Protein AF-A0A3D0XZR5-F1 (afdb_monomer_lite)

Sequence (142 aa):
MIYLKLFKLCNSINKNSNIYPYNILKNKEPDVFLFDNITVLYGNNGSGKSTILNIIAHKLNLKGKERNNPEIIGTVPYFEEYVSKCTYELGETENGKKINKIPENSRYIKSEEILYEIRKIEQDNVLQESIKANLAREIGLE

Secondary structure (DSSP, 8-state):
--SEEEEE------SSTTSTTTTTTTT-S-SEEE--SS------TTSSHHHHHHHHHHHTT-BT-S--PPP-TTS--HHHHHHHT-EEEE-B-TTSPBP-S--TT-B---HHHHHHHHHHHHHHHHHHHHHHHHHHHHTT--

Structure (mmCIF, N/CA/C/O backbone):
data_AF-A0A3D0XZR5-F1
#
_entry.id   AF-A0A3D0XZR5-F1
#
loop_
_atom_site.group_PDB
_atom_site.id
_atom_site.type_symbol
_atom_site.label_atom_id
_atom_site.label_alt_id
_atom_site.label_comp_id
_atom_site.label_asym_id
_atom_site.label_entity_id
_atom_site.label_seq_id
_atom_site.pdbx_PDB_ins_code
_atom_site.Cartn_x
_atom_site.Cartn_y
_atom_site.Cartn_z
_atom_site.occupancy
_atom_site.B_iso_or_equiv
_atom_site.auth_seq_id
_atom_site.auth_comp_id
_atom_site.auth_asym_id
_atom_site.auth_atom_id
_atom_site.pdbx_PDB_model_num
ATOM 1 N N . MET A 1 1 ? -19.524 -2.885 -7.700 1.00 85.19 1 MET A N 1
ATOM 2 C CA . MET A 1 1 ? -18.757 -1.641 -7.954 1.00 85.19 1 MET A CA 1
ATOM 3 C C . MET A 1 1 ? -17.301 -1.874 -7.582 1.00 85.19 1 MET A C 1
ATOM 5 O O . MET A 1 1 ? -17.067 -2.334 -6.474 1.00 85.19 1 MET A O 1
ATOM 9 N N . ILE A 1 2 ? -16.342 -1.540 -8.450 1.00 89.81 2 ILE A N 1
ATOM 10 C CA . ILE A 1 2 ? -14.900 -1.729 -8.187 1.00 89.81 2 ILE A CA 1
ATOM 11 C C . ILE A 1 2 ? -14.185 -0.392 -8.377 1.00 89.81 2 ILE A C 1
ATOM 13 O O . ILE A 1 2 ? -14.240 0.168 -9.464 1.00 89.81 2 ILE A O 1
ATOM 17 N N . TYR A 1 3 ? -13.502 0.117 -7.347 1.00 93.50 3 TYR A N 1
ATOM 18 C CA . TYR A 1 3 ? -12.831 1.425 -7.412 1.00 93.50 3 TYR A CA 1
ATOM 19 C C . TYR A 1 3 ? -11.478 1.377 -8.117 1.00 93.50 3 TYR A C 1
ATOM 21 O O . TYR A 1 3 ? -11.238 2.153 -9.036 1.00 93.50 3 TYR A O 1
ATOM 29 N N . LEU A 1 4 ? -10.607 0.461 -7.703 1.00 95.31 4 LEU A N 1
ATOM 30 C CA . LEU A 1 4 ? -9.321 0.198 -8.335 1.00 95.31 4 LEU A CA 1
ATOM 31 C C . LEU A 1 4 ? -9.475 -1.078 -9.152 1.00 95.31 4 LEU A C 1
ATOM 33 O O . LEU A 1 4 ? -9.785 -2.108 -8.564 1.00 95.31 4 LEU A O 1
ATOM 37 N N . LYS A 1 5 ? -9.300 -1.018 -10.475 1.00 95.44 5 LYS A N 1
ATOM 38 C CA . LYS A 1 5 ? -9.448 -2.196 -11.343 1.00 95.44 5 LYS A CA 1
ATOM 39 C C . LYS A 1 5 ? -8.110 -2.819 -11.695 1.00 95.44 5 LYS A C 1
ATOM 41 O O . LYS A 1 5 ? -7.980 -4.041 -11.685 1.00 95.44 5 LYS A O 1
ATOM 46 N N . LEU A 1 6 ? -7.131 -1.976 -12.001 1.00 95.88 6 LEU A N 1
ATOM 47 C CA . LEU A 1 6 ? -5.808 -2.401 -12.421 1.00 95.88 6 LEU A CA 1
ATOM 48 C C . LEU A 1 6 ? -4.751 -1.568 -11.711 1.00 95.88 6 LEU A C 1
ATOM 50 O O . LEU A 1 6 ? -4.895 -0.354 -11.571 1.00 95.88 6 LEU A O 1
ATOM 54 N N . PHE A 1 7 ? -3.667 -2.216 -11.305 1.00 95.62 7 PHE A N 1
ATOM 55 C CA . PHE A 1 7 ? -2.462 -1.542 -10.849 1.00 95.62 7 PHE A CA 1
ATOM 56 C C . PHE A 1 7 ? -1.247 -2.166 -11.515 1.00 95.62 7 PHE A C 1
ATOM 58 O O . PHE A 1 7 ? -1.050 -3.374 -11.441 1.00 95.62 7 PHE A O 1
ATOM 65 N N . LYS A 1 8 ? -0.417 -1.348 -12.149 1.00 93.88 8 LYS A N 1
ATOM 66 C CA . LYS A 1 8 ? 0.810 -1.780 -12.807 1.00 93.88 8 LYS A CA 1
ATOM 67 C C . LYS A 1 8 ? 2.011 -1.180 -12.093 1.00 93.88 8 LYS A C 1
ATOM 69 O O . LYS A 1 8 ? 2.121 0.042 -11.940 1.00 93.88 8 LYS A O 1
ATOM 74 N N . LEU A 1 9 ? 2.905 -2.060 -11.664 1.00 91.56 9 LEU A N 1
ATOM 75 C CA . LEU A 1 9 ? 4.159 -1.697 -11.027 1.00 91.56 9 LEU A CA 1
ATOM 76 C C . LEU A 1 9 ? 5.113 -1.020 -12.009 1.00 91.56 9 LEU A C 1
ATOM 78 O O . LEU A 1 9 ? 4.959 -1.078 -13.229 1.00 91.56 9 LEU A O 1
ATOM 82 N N . CYS A 1 10 ? 6.114 -0.345 -11.452 1.00 87.19 10 CYS A N 1
ATOM 83 C CA . CYS A 1 10 ? 7.192 0.202 -12.246 1.00 87.19 10 CYS A CA 1
ATOM 84 C C . CYS A 1 10 ? 8.131 -0.925 -12.705 1.00 87.19 10 CYS A C 1
ATOM 86 O O . CYS A 1 10 ? 8.679 -1.653 -11.879 1.00 87.19 10 CYS A O 1
ATOM 88 N N . ASN A 1 11 ? 8.389 -0.985 -14.014 1.00 82.25 11 ASN A N 1
ATOM 89 C CA . ASN A 1 11 ? 9.330 -1.935 -14.623 1.00 82.25 11 ASN A CA 1
ATOM 90 C C . ASN A 1 11 ? 10.785 -1.424 -14.610 1.00 82.25 11 ASN A C 1
ATOM 92 O O . ASN A 1 11 ? 11.671 -2.045 -15.194 1.00 82.25 11 ASN A O 1
ATOM 96 N N . SER A 1 12 ? 11.046 -0.257 -14.008 1.00 79.62 12 SER A N 1
ATOM 97 C CA . SER A 1 12 ? 12.410 0.264 -13.895 1.00 79.62 12 SER A CA 1
ATOM 98 C C . SER A 1 12 ? 13.214 -0.614 -12.949 1.00 79.62 12 SER A C 1
ATOM 100 O O . SER A 1 12 ? 12.738 -0.992 -11.882 1.00 79.62 12 SER A O 1
ATOM 102 N N . ILE A 1 13 ? 14.460 -0.883 -13.322 1.00 72.44 13 ILE A N 1
ATOM 103 C CA . ILE A 1 13 ? 15.398 -1.666 -12.521 1.00 72.44 13 ILE A CA 1
ATOM 104 C C . ILE A 1 13 ? 16.483 -0.722 -12.016 1.00 72.44 13 ILE A C 1
ATOM 106 O O . ILE A 1 13 ? 17.032 0.072 -12.781 1.00 72.44 13 ILE A O 1
ATOM 110 N N . ASN A 1 14 ? 16.816 -0.823 -10.730 1.00 80.62 14 ASN A N 1
ATOM 111 C CA . ASN A 1 14 ? 17.982 -0.151 -10.173 1.00 80.62 14 ASN A CA 1
ATOM 112 C C . ASN A 1 14 ? 19.168 -1.127 -10.129 1.00 80.62 14 ASN A C 1
ATOM 114 O O . ASN A 1 14 ? 19.008 -2.274 -9.709 1.00 80.62 14 ASN A O 1
ATOM 118 N N . LYS A 1 15 ? 20.359 -0.673 -10.548 1.00 81.81 15 LYS A N 1
ATOM 119 C CA . LYS A 1 15 ? 21.592 -1.482 -10.547 1.00 81.81 15 LYS A CA 1
ATOM 120 C C . LYS A 1 15 ? 21.939 -2.012 -9.153 1.00 81.81 15 LYS A C 1
ATOM 122 O O . LYS A 1 15 ? 22.485 -3.105 -9.041 1.00 81.81 15 LYS A O 1
ATOM 127 N N . ASN A 1 16 ? 21.628 -1.255 -8.102 1.00 81.94 16 ASN A N 1
ATOM 128 C CA . ASN A 1 16 ? 21.839 -1.690 -6.728 1.00 81.94 16 ASN A CA 1
ATOM 129 C C . ASN A 1 16 ? 20.629 -2.503 -6.236 1.00 81.94 16 ASN A C 1
ATOM 131 O O . ASN A 1 16 ? 19.531 -1.965 -6.071 1.00 81.94 16 ASN A O 1
ATOM 135 N N . SER A 1 17 ? 20.850 -3.794 -5.964 1.00 78.62 17 SER A N 1
ATOM 136 C CA . SER A 1 17 ? 19.826 -4.744 -5.509 1.00 78.62 17 SER A CA 1
ATOM 137 C C . SER A 1 17 ? 19.204 -4.388 -4.158 1.00 78.62 17 SER A C 1
ATOM 139 O O . SER A 1 17 ? 18.094 -4.821 -3.863 1.00 78.62 17 SER A O 1
ATOM 141 N N . ASN A 1 18 ? 19.894 -3.592 -3.342 1.00 81.94 18 ASN A N 1
ATOM 142 C CA . ASN A 1 18 ? 19.476 -3.281 -1.976 1.00 81.94 18 ASN A CA 1
ATOM 143 C C . ASN A 1 18 ? 18.577 -2.040 -1.901 1.00 81.94 18 ASN A C 1
ATOM 145 O O . ASN A 1 18 ? 18.082 -1.697 -0.828 1.00 81.94 18 ASN A O 1
ATOM 149 N N . ILE A 1 19 ? 18.354 -1.354 -3.028 1.00 84.81 19 ILE A N 1
ATOM 150 C CA . ILE A 1 19 ? 17.500 -0.168 -3.059 1.00 84.81 19 ILE A CA 1
ATOM 151 C C . ILE A 1 19 ? 16.032 -0.593 -3.034 1.00 84.81 19 ILE A C 1
ATOM 153 O O . ILE A 1 19 ? 15.488 -1.149 -3.991 1.00 84.81 19 ILE A O 1
ATOM 157 N N . TYR A 1 20 ? 15.386 -0.285 -1.915 1.00 84.56 20 TYR A N 1
ATOM 158 C CA . TYR A 1 20 ? 13.943 -0.375 -1.748 1.00 84.56 20 TYR A CA 1
ATOM 159 C C . TYR A 1 20 ? 13.232 0.681 -2.618 1.00 84.56 20 TYR A C 1
ATOM 161 O O . TYR A 1 20 ? 13.635 1.845 -2.566 1.00 84.56 20 TYR A O 1
ATOM 169 N N . PRO A 1 21 ? 12.156 0.350 -3.363 1.00 86.25 21 PRO A N 1
ATOM 170 C CA . PRO A 1 21 ? 11.487 -0.952 -3.472 1.00 86.25 21 PRO A CA 1
ATOM 171 C C . PRO A 1 21 ? 11.866 -1.753 -4.740 1.00 86.25 21 PRO A C 1
ATOM 173 O O . PRO A 1 21 ? 11.338 -2.845 -4.941 1.00 86.25 21 PRO A O 1
ATOM 176 N N . TYR A 1 22 ? 12.778 -1.238 -5.576 1.00 85.06 22 TYR A N 1
ATOM 177 C CA . TYR A 1 22 ? 13.070 -1.690 -6.949 1.00 85.06 22 TYR A CA 1
ATOM 178 C C . TYR A 1 22 ? 13.314 -3.197 -7.127 1.00 85.06 22 TYR A C 1
ATOM 180 O O . TYR A 1 22 ? 13.028 -3.735 -8.190 1.00 85.06 22 TYR A O 1
ATOM 188 N N . ASN A 1 23 ? 13.845 -3.890 -6.117 1.00 80.12 23 ASN A N 1
ATOM 189 C CA . ASN A 1 23 ? 14.223 -5.302 -6.240 1.00 80.12 23 ASN A CA 1
ATOM 190 C C . ASN A 1 23 ? 13.387 -6.266 -5.384 1.00 80.12 23 ASN A C 1
ATOM 192 O O . ASN A 1 23 ? 13.620 -7.471 -5.429 1.00 80.12 23 ASN A O 1
ATOM 196 N N . ILE A 1 24 ? 12.393 -5.782 -4.630 1.00 78.62 24 ILE A N 1
ATOM 197 C CA . ILE A 1 24 ? 11.576 -6.635 -3.737 1.00 78.62 24 ILE A CA 1
ATOM 198 C C . ILE A 1 24 ? 10.705 -7.622 -4.515 1.00 78.62 24 ILE A C 1
ATOM 200 O O . ILE A 1 24 ? 10.455 -8.751 -4.072 1.00 78.62 24 ILE A O 1
ATOM 204 N N . LEU A 1 25 ? 10.236 -7.173 -5.675 1.00 75.88 25 LEU A N 1
ATOM 205 C CA . LEU A 1 25 ? 9.344 -7.914 -6.561 1.00 75.88 25 LEU A CA 1
ATOM 206 C C . LEU A 1 25 ? 10.070 -8.396 -7.820 1.00 75.88 25 LEU A C 1
ATOM 208 O O . LEU A 1 25 ? 9.442 -8.890 -8.746 1.00 75.88 25 LEU A O 1
ATOM 212 N N . LYS A 1 26 ? 11.405 -8.286 -7.841 1.00 69.69 26 LYS A N 1
ATOM 213 C CA . LYS A 1 26 ? 12.232 -8.759 -8.947 1.00 69.69 26 LYS A CA 1
ATOM 214 C C . LYS A 1 26 ? 11.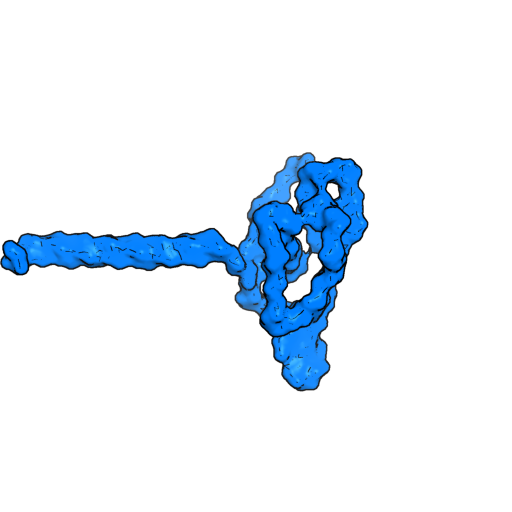927 -10.231 -9.221 1.00 69.69 26 LYS A C 1
ATOM 216 O O . LYS A 1 26 ? 11.976 -11.050 -8.303 1.00 69.69 26 LYS A O 1
ATOM 221 N N . ASN A 1 27 ? 11.646 -10.548 -10.483 1.00 68.75 27 ASN A N 1
ATOM 222 C CA . ASN A 1 27 ? 11.316 -11.893 -10.962 1.00 68.75 27 ASN A CA 1
ATOM 223 C C . ASN A 1 27 ? 10.046 -12.504 -10.336 1.00 68.75 27 ASN A C 1
ATOM 225 O O . ASN A 1 27 ? 9.883 -13.723 -10.372 1.00 68.75 27 ASN A O 1
ATOM 229 N N . LYS A 1 28 ? 9.166 -11.695 -9.736 1.00 69.88 28 LYS A N 1
ATOM 230 C CA . LYS A 1 28 ? 7.852 -12.147 -9.273 1.00 69.88 28 LYS A CA 1
ATOM 231 C C . LYS A 1 28 ? 6.803 -11.630 -10.242 1.00 69.88 28 LYS A C 1
ATOM 233 O O . LYS A 1 28 ? 6.553 -10.434 -10.291 1.00 69.88 28 LYS A O 1
ATOM 238 N N . GLU A 1 29 ? 6.189 -12.536 -10.990 1.00 64.44 29 GLU A N 1
ATOM 239 C CA . GLU A 1 29 ? 4.969 -12.215 -11.722 1.00 64.44 29 GLU A CA 1
ATOM 240 C C . GLU A 1 29 ? 3.766 -12.167 -10.762 1.00 64.44 29 GLU A C 1
ATOM 242 O O . GLU A 1 29 ? 3.743 -12.910 -9.772 1.00 64.44 29 GLU A O 1
ATOM 247 N N . PRO A 1 30 ? 2.744 -11.341 -11.046 1.00 66.19 30 PRO A N 1
ATOM 248 C CA . PRO A 1 30 ? 2.644 -10.412 -12.176 1.00 66.19 30 PRO A CA 1
ATOM 249 C C . PRO A 1 30 ? 3.086 -8.973 -11.830 1.00 66.19 30 PRO A C 1
ATOM 251 O O . PRO A 1 30 ? 2.825 -8.471 -10.739 1.00 66.19 30 PRO A O 1
ATOM 254 N N . ASP A 1 31 ? 3.654 -8.259 -12.811 1.00 80.62 31 ASP A N 1
ATOM 255 C CA . ASP A 1 31 ? 3.895 -6.802 -12.726 1.00 80.62 31 ASP A CA 1
ATOM 256 C C . ASP A 1 31 ? 2.584 -5.986 -12.768 1.00 80.62 31 ASP A C 1
ATOM 258 O O . ASP A 1 31 ? 2.566 -4.780 -12.502 1.00 80.62 31 ASP A O 1
ATOM 262 N N . VAL A 1 32 ? 1.477 -6.642 -13.135 1.00 89.81 32 VAL A N 1
ATOM 263 C CA . VAL A 1 32 ? 0.134 -6.070 -13.262 1.00 89.81 32 VAL A CA 1
ATOM 264 C C . VAL A 1 32 ? -0.835 -6.82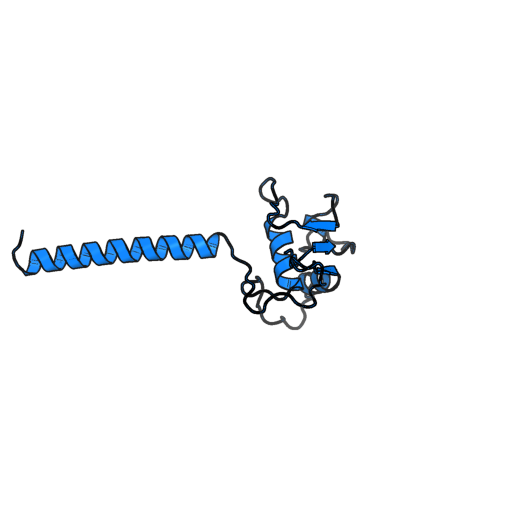9 -12.360 1.00 89.81 32 VAL A C 1
ATOM 266 O O . VAL A 1 32 ? -1.030 -8.032 -12.505 1.00 89.81 32 VAL A O 1
ATOM 269 N N . PHE A 1 33 ? -1.496 -6.104 -11.467 1.00 92.75 33 PHE A N 1
ATOM 270 C CA . PHE A 1 33 ? -2.530 -6.612 -10.578 1.00 92.75 33 PHE A CA 1
ATOM 271 C C . PHE A 1 33 ? -3.899 -6.241 -11.127 1.00 92.75 33 PHE A C 1
ATOM 273 O O . PHE A 1 33 ? -4.184 -5.062 -11.346 1.00 92.75 33 PHE A O 1
ATOM 280 N N . LEU A 1 34 ? -4.749 -7.247 -11.311 1.00 94.31 34 LEU A N 1
ATOM 281 C CA . LEU A 1 34 ? -6.171 -7.075 -11.577 1.00 94.31 34 LEU A CA 1
ATOM 282 C C . LEU A 1 34 ? -6.935 -7.265 -10.271 1.00 94.31 34 LEU A C 1
ATOM 284 O O . LEU A 1 34 ? -6.750 -8.266 -9.581 1.00 94.31 34 LEU A O 1
ATOM 288 N N . PHE A 1 35 ? -7.783 -6.299 -9.945 1.00 94.75 35 PHE A N 1
ATOM 289 C CA . PHE A 1 35 ? -8.555 -6.290 -8.713 1.00 94.75 35 PHE A CA 1
ATOM 290 C C . PHE A 1 35 ? -10.018 -6.658 -8.968 1.00 94.75 35 PHE A C 1
ATOM 292 O O . PHE A 1 35 ? -10.632 -6.284 -9.979 1.00 94.75 35 PHE A O 1
ATOM 299 N N . ASP A 1 36 ? -10.559 -7.373 -7.990 1.00 93.19 36 ASP A N 1
ATOM 300 C CA . ASP A 1 36 ? -11.982 -7.611 -7.775 1.00 93.19 36 ASP A CA 1
ATOM 301 C C . ASP A 1 36 ? -12.416 -6.980 -6.438 1.00 93.19 36 ASP A C 1
ATOM 303 O O . ASP A 1 36 ? -11.579 -6.471 -5.683 1.00 93.19 36 ASP A O 1
ATOM 307 N N . ASN A 1 37 ? -13.713 -7.033 -6.124 1.00 89.75 37 ASN A N 1
ATOM 308 C CA . ASN A 1 37 ? -14.309 -6.509 -4.890 1.00 89.75 37 ASN A CA 1
ATOM 309 C C . ASN A 1 37 ? -13.543 -6.958 -3.636 1.00 89.75 37 ASN A C 1
ATOM 311 O O . ASN A 1 37 ? -13.379 -6.185 -2.694 1.00 89.75 37 ASN A O 1
ATOM 315 N N . ILE A 1 38 ? -13.064 -8.206 -3.643 1.00 92.25 38 ILE A N 1
ATOM 316 C CA . ILE A 1 38 ? -12.175 -8.757 -2.625 1.00 92.25 38 ILE A CA 1
ATOM 317 C C . ILE A 1 38 ? -10.986 -9.378 -3.346 1.00 92.25 38 ILE A C 1
ATOM 319 O O . ILE A 1 38 ? -11.130 -10.332 -4.104 1.00 92.25 38 ILE A O 1
ATOM 323 N N . THR A 1 39 ? -9.799 -8.836 -3.094 1.00 93.44 39 THR A N 1
ATOM 324 C CA . THR A 1 39 ? -8.541 -9.344 -3.646 1.00 93.44 39 THR A CA 1
ATOM 325 C C . THR A 1 39 ? -7.592 -9.640 -2.495 1.00 93.44 39 THR A C 1
ATOM 327 O O . THR A 1 39 ? -7.339 -8.769 -1.664 1.00 93.44 39 THR A O 1
ATOM 330 N N . VAL A 1 40 ? -7.062 -10.862 -2.439 1.00 94.06 40 VAL A N 1
ATOM 331 C CA . VAL A 1 40 ? -6.163 -11.306 -1.365 1.00 94.06 40 VAL A CA 1
ATOM 332 C C . VAL A 1 40 ? -4.762 -11.510 -1.926 1.00 94.06 40 VAL A C 1
ATOM 334 O O . VAL A 1 40 ? -4.547 -12.347 -2.798 1.00 94.06 40 VAL A O 1
ATOM 337 N N . LEU A 1 41 ? -3.789 -10.768 -1.393 1.00 91.19 41 LEU A N 1
ATOM 338 C CA . LEU A 1 41 ? -2.372 -11.017 -1.649 1.00 91.19 41 LEU A CA 1
ATOM 339 C C . LEU A 1 41 ? -1.843 -11.992 -0.593 1.00 91.19 41 LEU A C 1
ATOM 341 O O . LEU A 1 41 ? -1.747 -11.642 0.583 1.00 91.19 41 LEU A O 1
ATOM 345 N N . TYR A 1 42 ? -1.477 -13.204 -1.008 1.00 91.12 42 TYR A N 1
ATOM 346 C CA . TYR A 1 42 ? -0.973 -14.260 -0.125 1.00 91.12 42 TYR A CA 1
ATOM 347 C C . TYR A 1 42 ? 0.488 -14.625 -0.435 1.00 91.12 42 TYR A C 1
ATOM 349 O O . TYR A 1 42 ? 0.976 -14.431 -1.545 1.00 91.12 42 TYR A O 1
ATOM 357 N N . GLY A 1 43 ? 1.213 -15.124 0.568 1.00 90.06 43 GLY A N 1
ATOM 358 C CA . GLY A 1 43 ? 2.595 -15.591 0.431 1.00 90.06 43 GLY A CA 1
ATOM 359 C C . GLY A 1 43 ? 3.411 -15.452 1.717 1.00 90.06 43 GLY A C 1
ATOM 360 O O . GLY A 1 43 ? 2.961 -14.843 2.688 1.00 90.06 43 GLY A O 1
ATOM 361 N N . ASN A 1 44 ? 4.643 -15.961 1.705 1.00 91.19 44 ASN A N 1
ATOM 362 C CA . ASN A 1 44 ? 5.537 -15.990 2.872 1.00 91.19 44 ASN A CA 1
ATOM 363 C C . ASN A 1 44 ? 5.990 -14.601 3.353 1.00 91.19 44 ASN A C 1
ATOM 365 O O . ASN A 1 44 ? 5.871 -13.592 2.652 1.00 91.19 44 ASN A O 1
ATOM 369 N N . ASN A 1 45 ? 6.538 -14.529 4.565 1.00 89.56 45 ASN A N 1
ATOM 370 C CA . ASN A 1 45 ? 7.168 -13.308 5.070 1.00 89.56 45 ASN A CA 1
ATOM 371 C C . ASN A 1 45 ? 8.322 -12.873 4.155 1.00 89.56 45 ASN A C 1
ATOM 373 O O . ASN A 1 45 ? 9.010 -13.702 3.566 1.00 89.56 45 ASN A O 1
ATOM 377 N N . GLY A 1 46 ? 8.481 -11.561 3.967 1.00 85.56 46 GLY A N 1
ATOM 378 C CA . GLY A 1 46 ? 9.458 -11.013 3.019 1.00 85.56 46 GLY A CA 1
ATOM 379 C C . GLY A 1 46 ? 9.080 -11.162 1.537 1.00 85.56 46 GLY A C 1
ATOM 380 O O . GLY A 1 46 ? 9.820 -10.703 0.671 1.00 85.56 46 GLY A O 1
ATOM 381 N N . SER A 1 47 ? 7.915 -11.733 1.200 1.00 87.50 47 SER A N 1
ATOM 382 C CA . SER A 1 47 ? 7.503 -11.879 -0.205 1.00 87.50 47 SER A CA 1
ATOM 383 C C . SER A 1 47 ? 7.124 -10.562 -0.896 1.00 87.50 47 SER A C 1
ATOM 385 O O . SER A 1 47 ? 7.041 -10.543 -2.120 1.00 87.50 47 SER A O 1
ATOM 387 N N . GLY A 1 48 ? 6.939 -9.466 -0.151 1.00 89.00 48 GLY A N 1
ATOM 388 C CA . GLY A 1 48 ? 6.637 -8.139 -0.703 1.00 89.00 48 GLY A CA 1
ATOM 389 C C . GLY A 1 48 ? 5.167 -7.709 -0.628 1.00 89.00 48 GLY A C 1
ATOM 390 O O . GLY A 1 48 ? 4.851 -6.617 -1.085 1.00 89.00 48 GLY A O 1
ATOM 391 N N . LYS A 1 49 ? 4.277 -8.496 -0.003 1.00 91.62 49 LYS A N 1
ATOM 392 C CA . LYS A 1 49 ? 2.835 -8.177 0.145 1.00 91.62 49 LYS A CA 1
ATOM 393 C C . LYS A 1 49 ? 2.578 -6.766 0.684 1.00 91.62 49 LYS A C 1
ATOM 395 O O . LYS A 1 49 ? 1.980 -5.944 0.001 1.00 91.62 49 LYS A O 1
ATOM 400 N N . SER A 1 50 ? 3.092 -6.458 1.878 1.00 91.06 50 SER A N 1
ATOM 401 C CA . SER A 1 50 ? 2.917 -5.139 2.504 1.00 91.06 50 SER A CA 1
ATOM 402 C C . SER A 1 50 ? 3.592 -4.026 1.701 1.00 91.06 50 SER A C 1
ATOM 404 O O . SER A 1 50 ? 3.121 -2.897 1.694 1.00 91.06 50 SER A O 1
ATOM 406 N N . THR A 1 51 ? 4.664 -4.346 0.966 1.00 91.19 51 THR A N 1
ATOM 407 C CA . THR A 1 51 ? 5.317 -3.385 0.064 1.00 91.19 51 THR A CA 1
ATOM 408 C C . THR A 1 51 ? 4.410 -3.020 -1.110 1.00 91.19 51 THR A C 1
ATOM 410 O O . THR A 1 51 ? 4.271 -1.836 -1.395 1.00 91.19 51 THR A O 1
ATOM 413 N N . ILE A 1 52 ? 3.745 -3.994 -1.743 1.00 92.56 52 ILE A N 1
ATOM 414 C CA . ILE A 1 52 ? 2.766 -3.739 -2.815 1.00 92.56 52 ILE A CA 1
ATOM 415 C C . ILE A 1 52 ? 1.618 -2.874 -2.289 1.00 92.56 52 ILE A C 1
ATOM 417 O O . ILE A 1 52 ? 1.294 -1.855 -2.896 1.00 92.56 52 ILE A O 1
ATOM 421 N N . LEU A 1 53 ? 1.041 -3.237 -1.138 1.00 93.69 53 LEU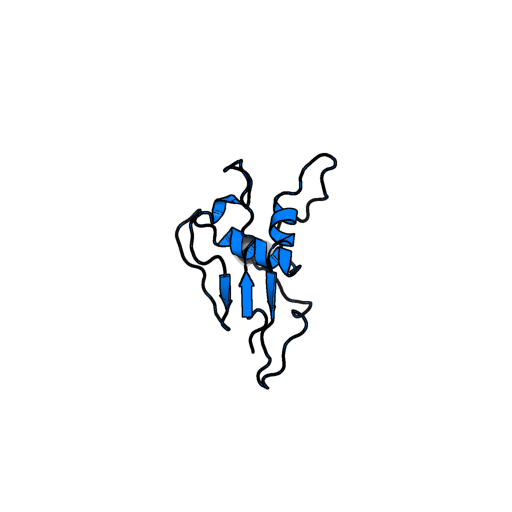 A N 1
ATOM 422 C CA . LEU A 1 53 ? -0.049 -2.467 -0.533 1.00 93.69 53 LEU A CA 1
ATOM 423 C C . LEU A 1 53 ? 0.376 -1.028 -0.215 1.00 93.69 53 LEU A C 1
ATOM 425 O O . LEU A 1 53 ? -0.365 -0.094 -0.515 1.00 93.69 53 LEU A O 1
ATOM 429 N N . ASN A 1 54 ? 1.591 -0.832 0.306 1.00 92.81 54 ASN A N 1
ATOM 430 C CA . ASN A 1 54 ? 2.113 0.502 0.573 1.00 92.81 54 ASN A CA 1
ATOM 431 C C . ASN A 1 54 ? 2.355 1.302 -0.723 1.00 92.81 54 ASN A C 1
ATOM 433 O O . ASN A 1 54 ? 1.987 2.471 -0.799 1.00 92.81 54 ASN A O 1
ATOM 437 N N . ILE A 1 55 ? 2.900 0.684 -1.778 1.00 93.44 55 ILE A N 1
ATOM 438 C CA . ILE A 1 55 ? 3.065 1.325 -3.098 1.00 93.44 55 ILE A CA 1
ATOM 439 C C . ILE A 1 55 ? 1.712 1.805 -3.645 1.00 93.44 55 ILE A C 1
ATOM 441 O O . ILE A 1 55 ? 1.605 2.951 -4.088 1.00 93.44 55 ILE A O 1
ATOM 445 N N . ILE A 1 56 ? 0.673 0.965 -3.575 1.00 94.81 56 ILE A N 1
ATOM 446 C CA . ILE A 1 56 ? -0.691 1.320 -3.998 1.00 94.81 56 ILE A CA 1
ATOM 447 C C . ILE A 1 56 ? -1.223 2.486 -3.157 1.00 94.81 56 ILE A C 1
ATOM 449 O O . ILE A 1 56 ? -1.709 3.473 -3.713 1.00 94.81 56 ILE A O 1
ATOM 453 N N . ALA A 1 57 ? -1.082 2.412 -1.830 1.00 95.12 57 ALA A N 1
ATOM 454 C CA . ALA A 1 57 ? -1.528 3.460 -0.917 1.00 95.12 57 ALA A CA 1
ATOM 455 C C . ALA A 1 57 ? -0.849 4.808 -1.203 1.00 95.12 57 ALA A C 1
ATOM 457 O O . ALA A 1 57 ? -1.521 5.839 -1.228 1.00 95.12 57 ALA A O 1
ATOM 458 N N . HIS A 1 58 ? 0.457 4.813 -1.482 1.00 94.25 58 HIS A N 1
ATOM 459 C CA . HIS A 1 58 ? 1.167 6.027 -1.878 1.00 94.25 58 HIS A CA 1
ATOM 460 C C . HIS A 1 58 ? 0.725 6.551 -3.240 1.00 94.25 58 HIS A C 1
ATOM 462 O O . HIS A 1 58 ? 0.490 7.753 -3.368 1.00 94.25 58 HIS A O 1
ATOM 468 N N . LYS A 1 59 ? 0.579 5.675 -4.242 1.00 94.94 59 LYS A N 1
ATOM 469 C CA . LYS A 1 59 ? 0.187 6.079 -5.599 1.00 94.94 59 LYS A CA 1
ATOM 470 C C . LYS A 1 59 ? -1.203 6.706 -5.640 1.00 94.94 59 LYS A C 1
ATOM 472 O O . LYS A 1 59 ? -1.421 7.660 -6.381 1.00 94.94 59 LYS A O 1
ATOM 477 N N . LEU A 1 60 ? -2.123 6.170 -4.844 1.00 94.88 60 LEU A N 1
ATOM 478 C CA . LEU A 1 60 ? -3.494 6.662 -4.716 1.00 94.88 60 LEU A CA 1
ATOM 479 C C . LEU A 1 60 ? -3.643 7.754 -3.647 1.00 94.88 60 LEU A C 1
ATOM 481 O O . LEU A 1 60 ? -4.749 8.235 -3.424 1.00 94.88 60 LEU A O 1
ATOM 485 N N . ASN A 1 61 ? -2.545 8.146 -2.992 1.00 92.44 61 ASN A N 1
ATOM 486 C CA . ASN A 1 61 ? -2.522 9.131 -1.914 1.00 92.44 61 ASN A CA 1
ATOM 487 C C . ASN A 1 61 ? -3.530 8.833 -0.783 1.00 92.44 61 ASN A C 1
ATOM 489 O O . ASN A 1 61 ? -4.214 9.729 -0.290 1.00 92.44 61 ASN A O 1
ATOM 493 N N . LEU A 1 62 ? -3.637 7.566 -0.379 1.00 94.25 62 LEU A N 1
ATOM 494 C CA . LEU A 1 62 ? -4.573 7.143 0.660 1.00 94.25 62 LEU A CA 1
ATOM 495 C C . LEU A 1 62 ? -4.128 7.618 2.043 1.00 94.25 62 LEU A C 1
ATOM 497 O O . LEU A 1 62 ? -2.936 7.647 2.371 1.00 94.25 62 LEU A O 1
ATOM 501 N N . LYS A 1 63 ? -5.108 7.897 2.906 1.00 91.81 63 LYS A N 1
ATOM 502 C CA . LYS A 1 63 ? -4.853 8.127 4.330 1.00 91.81 63 LYS A CA 1
ATOM 503 C C . LYS A 1 63 ? -4.238 6.866 4.950 1.00 91.81 63 LYS A C 1
ATOM 505 O O . LYS A 1 63 ? -4.713 5.766 4.682 1.00 91.81 63 LYS A O 1
ATOM 510 N N . GLY A 1 64 ? -3.207 7.029 5.779 1.00 88.88 64 GLY A N 1
ATOM 511 C CA . GLY A 1 64 ? -2.516 5.914 6.447 1.00 88.88 64 GLY A CA 1
ATOM 512 C C . GLY A 1 64 ? -1.319 5.331 5.682 1.00 88.88 64 GLY A C 1
ATOM 513 O O . GLY A 1 64 ? -0.622 4.477 6.234 1.00 88.88 64 GLY A O 1
ATOM 514 N N . LYS A 1 65 ? -1.033 5.811 4.454 1.00 89.94 65 LYS A N 1
ATOM 515 C CA . LYS A 1 65 ? 0.211 5.483 3.729 1.00 89.94 65 LYS A CA 1
ATOM 516 C C . LYS A 1 65 ? 1.441 5.735 4.611 1.00 89.94 65 LYS A C 1
ATOM 518 O O . LYS A 1 65 ? 1.449 6.669 5.421 1.00 89.94 65 LYS A O 1
ATOM 523 N N . GLU A 1 66 ? 2.449 4.876 4.490 1.00 82.44 66 GLU A N 1
ATOM 524 C CA . GLU A 1 66 ? 3.676 4.995 5.284 1.00 82.44 66 GLU A CA 1
ATOM 525 C C . GLU A 1 66 ? 4.542 6.167 4.790 1.00 82.44 66 GLU A C 1
ATOM 527 O O . GLU A 1 66 ? 4.146 6.905 3.900 1.00 82.44 66 GLU A O 1
ATOM 532 N N . ARG A 1 67 ? 5.707 6.409 5.403 1.00 69.00 67 ARG A N 1
ATOM 533 C CA . ARG A 1 67 ? 6.692 7.401 4.918 1.00 69.00 67 ARG A CA 1
ATOM 534 C C . ARG A 1 67 ? 6.123 8.802 4.623 1.00 69.00 67 ARG A C 1
ATOM 536 O O . ARG A 1 67 ? 6.435 9.402 3.602 1.00 69.00 67 ARG A O 1
ATOM 543 N N . ASN A 1 68 ? 5.371 9.376 5.561 1.00 58.47 68 ASN A N 1
ATOM 544 C CA . ASN A 1 68 ? 5.064 10.816 5.559 1.00 58.47 68 ASN A CA 1
ATOM 545 C C . ASN A 1 68 ? 6.236 11.649 6.117 1.00 58.47 68 ASN A C 1
ATOM 547 O O . ASN A 1 68 ? 6.015 12.670 6.767 1.00 58.47 68 ASN A O 1
ATOM 551 N N . ASN A 1 69 ? 7.476 11.184 5.940 1.00 60.69 69 ASN A N 1
ATOM 552 C CA . ASN A 1 69 ? 8.634 11.918 6.428 1.00 60.69 69 ASN A CA 1
ATOM 553 C C . ASN A 1 69 ? 8.916 13.086 5.477 1.00 60.69 69 ASN A C 1
ATOM 555 O O . ASN A 1 69 ? 8.745 12.930 4.267 1.00 60.69 69 ASN A O 1
ATOM 559 N N . PRO A 1 70 ? 9.350 14.243 6.001 1.00 62.81 70 PRO A N 1
ATOM 560 C CA . PRO A 1 70 ? 9.777 15.347 5.156 1.00 62.81 70 PRO A CA 1
ATOM 561 C C . PRO A 1 70 ? 10.923 14.894 4.246 1.00 62.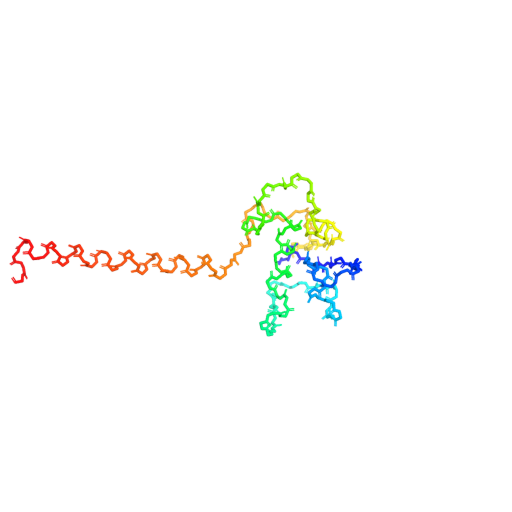81 70 PRO A C 1
ATOM 563 O O . PRO A 1 70 ? 11.775 14.104 4.662 1.00 62.81 70 PRO A O 1
ATOM 566 N N . GLU A 1 71 ? 10.937 15.392 3.009 1.00 66.19 71 GLU A N 1
ATOM 567 C CA . GLU A 1 71 ? 12.050 15.166 2.088 1.00 66.19 71 GLU A CA 1
ATOM 568 C C . GLU A 1 71 ? 13.359 15.602 2.754 1.00 66.19 71 GLU A C 1
ATOM 570 O O . GLU A 1 71 ? 13.505 16.740 3.207 1.00 66.19 71 GLU A O 1
ATOM 575 N N . ILE A 1 72 ? 14.319 14.682 2.843 1.00 72.38 72 ILE A N 1
ATOM 576 C CA . ILE A 1 72 ? 15.633 14.985 3.402 1.00 72.38 72 ILE A CA 1
ATOM 577 C C . ILE A 1 72 ? 16.481 15.566 2.271 1.00 72.38 72 ILE A C 1
ATOM 579 O O . ILE A 1 72 ? 16.818 14.867 1.310 1.00 72.38 72 ILE A O 1
ATOM 583 N N . ILE A 1 73 ? 16.829 16.847 2.394 1.00 73.25 73 ILE A N 1
ATOM 584 C CA . ILE A 1 73 ? 17.667 17.562 1.425 1.00 73.25 73 ILE A CA 1
ATOM 585 C C . ILE A 1 73 ? 18.978 16.789 1.214 1.00 73.25 73 ILE A C 1
ATOM 587 O O . ILE A 1 73 ? 19.654 16.416 2.171 1.00 73.25 73 ILE A O 1
ATOM 591 N N . GLY A 1 74 ? 19.333 16.546 -0.050 1.00 74.12 74 GLY A N 1
ATOM 592 C CA . GLY A 1 74 ? 20.543 15.806 -0.428 1.00 74.12 74 GLY A CA 1
ATOM 593 C C . GLY A 1 74 ? 20.378 14.283 -0.490 1.00 74.12 74 GLY A C 1
ATOM 594 O O . GLY A 1 74 ? 21.354 13.586 -0.760 1.00 74.12 74 GLY A O 1
ATOM 595 N N . THR A 1 75 ? 19.167 13.754 -0.283 1.00 75.12 75 THR A N 1
ATOM 596 C CA . THR A 1 75 ? 18.868 12.324 -0.463 1.00 75.12 75 THR A CA 1
ATOM 597 C C . THR A 1 75 ? 18.031 12.077 -1.714 1.00 75.12 75 THR A C 1
ATOM 599 O O . THR A 1 75 ? 17.250 12.925 -2.136 1.00 75.12 75 THR A O 1
ATOM 602 N N . VAL A 1 76 ? 18.206 10.903 -2.327 1.00 77.50 76 VAL A N 1
ATOM 603 C CA . VAL A 1 76 ? 17.395 10.483 -3.475 1.00 77.50 76 VAL A CA 1
ATOM 604 C C . VAL A 1 76 ? 16.137 9.773 -2.957 1.00 77.50 76 VAL A C 1
ATOM 606 O O . VAL A 1 76 ? 16.270 8.741 -2.288 1.00 77.50 76 VAL A O 1
ATOM 609 N N . PRO A 1 77 ? 14.923 10.264 -3.272 1.00 86.31 77 PRO A N 1
ATOM 610 C CA . PRO A 1 77 ? 13.668 9.672 -2.814 1.00 86.31 77 PRO A CA 1
ATOM 611 C C . PRO A 1 77 ? 13.283 8.474 -3.699 1.00 86.31 77 PRO A C 1
ATOM 613 O O . PRO A 1 77 ? 12.323 8.503 -4.468 1.00 86.31 77 PRO A O 1
ATOM 616 N N . TYR A 1 78 ? 14.080 7.401 -3.639 1.00 87.50 78 TYR A N 1
ATOM 617 C CA . TYR A 1 78 ? 13.943 6.233 -4.524 1.00 87.50 78 TYR A CA 1
ATOM 618 C C . TYR A 1 78 ? 12.549 5.598 -4.494 1.00 87.50 78 TYR A C 1
ATOM 620 O O . TYR A 1 78 ? 12.094 5.046 -5.497 1.00 87.50 78 TYR A O 1
ATOM 628 N N . PHE A 1 79 ? 11.875 5.641 -3.346 1.00 88.56 79 PHE A N 1
ATOM 629 C CA . PHE A 1 79 ? 10.553 5.050 -3.209 1.00 88.56 79 PHE A CA 1
ATOM 630 C C . PHE A 1 79 ? 9.491 5.883 -3.915 1.00 88.56 79 PHE A C 1
ATOM 632 O O . PHE A 1 79 ? 8.712 5.346 -4.698 1.00 88.56 79 PHE A O 1
ATOM 639 N N . GLU A 1 80 ? 9.500 7.189 -3.693 1.00 89.50 80 GLU A N 1
ATOM 640 C CA . GLU A 1 80 ? 8.610 8.148 -4.331 1.00 89.50 80 GLU A CA 1
ATOM 641 C C . GLU A 1 80 ? 8.833 8.144 -5.847 1.00 89.50 80 GLU A C 1
ATOM 643 O O . GLU A 1 80 ? 7.868 8.098 -6.613 1.00 89.50 80 GLU A O 1
ATOM 648 N N . GLU A 1 81 ? 10.092 8.076 -6.288 1.00 89.75 81 GLU A N 1
ATOM 649 C CA . GLU A 1 81 ? 10.447 7.924 -7.699 1.00 89.75 81 GLU A CA 1
ATOM 650 C C . GLU A 1 81 ? 9.839 6.640 -8.289 1.00 89.75 81 GLU A C 1
ATOM 652 O O . GLU A 1 81 ? 9.186 6.685 -9.335 1.00 89.75 81 GLU A O 1
ATOM 657 N N . TYR A 1 82 ? 9.985 5.500 -7.607 1.00 90.56 82 TYR A N 1
ATOM 658 C CA . TYR A 1 82 ? 9.410 4.229 -8.052 1.00 90.56 82 TYR A CA 1
ATOM 659 C C . TYR A 1 82 ? 7.877 4.292 -8.138 1.00 90.56 82 TYR A C 1
ATOM 661 O O . TYR A 1 82 ? 7.280 3.907 -9.148 1.00 90.56 82 TYR A O 1
ATOM 669 N N . VAL A 1 83 ? 7.225 4.815 -7.096 1.00 92.31 83 VAL A N 1
ATOM 670 C CA . VAL A 1 83 ? 5.765 4.974 -7.037 1.00 92.31 83 VAL A CA 1
ATOM 671 C C . VAL A 1 83 ? 5.272 5.909 -8.143 1.00 92.31 83 VAL A C 1
ATOM 673 O O . VAL A 1 83 ? 4.254 5.626 -8.783 1.00 92.31 83 VAL A O 1
ATOM 676 N N . SER A 1 84 ? 5.995 6.995 -8.429 1.00 92.19 84 SER A N 1
ATOM 677 C CA . SER A 1 84 ? 5.619 7.953 -9.476 1.00 92.19 84 SER A CA 1
ATOM 678 C C . SER A 1 84 ? 5.484 7.275 -10.845 1.00 92.19 84 SER A C 1
ATOM 680 O O . SER A 1 84 ? 4.544 7.573 -11.584 1.00 92.19 84 SER A O 1
ATOM 682 N N . LYS A 1 85 ? 6.334 6.276 -11.112 1.00 92.75 85 LYS A N 1
ATOM 683 C CA . LYS A 1 85 ? 6.377 5.488 -12.349 1.00 92.75 85 LYS A CA 1
ATOM 684 C C . LYS A 1 85 ? 5.393 4.311 -12.384 1.00 92.75 85 LYS A C 1
ATOM 686 O O . LYS A 1 85 ? 5.232 3.699 -13.436 1.00 92.75 85 LYS A O 1
ATOM 691 N N . CYS A 1 86 ? 4.738 3.975 -11.271 1.00 93.56 86 CYS A N 1
ATOM 692 C CA . CYS A 1 86 ? 3.627 3.018 -11.278 1.00 93.56 86 CYS A CA 1
ATOM 693 C C . CYS A 1 86 ? 2.401 3.636 -11.973 1.00 93.56 86 CYS A C 1
ATOM 695 O O . CYS A 1 86 ? 2.255 4.859 -12.029 1.00 93.56 86 CYS A O 1
ATOM 697 N N . THR A 1 87 ? 1.487 2.812 -12.476 1.00 95.69 87 THR A N 1
ATOM 698 C CA . THR A 1 87 ? 0.249 3.266 -13.141 1.00 95.69 87 THR A CA 1
ATOM 699 C C . THR A 1 87 ? -0.953 2.481 -12.631 1.00 95.69 87 THR A C 1
ATOM 701 O O . THR A 1 87 ? -0.794 1.419 -12.035 1.00 95.69 87 THR A O 1
ATOM 704 N N . TYR A 1 88 ? -2.158 3.020 -12.798 1.00 96.56 88 TYR A N 1
ATOM 705 C CA . TYR A 1 88 ? -3.383 2.359 -12.362 1.00 96.56 88 TYR A CA 1
ATOM 706 C C . TYR A 1 88 ? -4.559 2.744 -13.252 1.00 96.56 88 TYR A C 1
ATOM 708 O O . TYR A 1 88 ? -4.546 3.802 -13.882 1.00 96.56 88 TYR A O 1
ATOM 716 N N . GLU A 1 89 ? -5.587 1.903 -13.242 1.00 96.44 89 GLU A N 1
ATOM 717 C CA . GLU A 1 89 ? -6.881 2.192 -13.851 1.00 96.44 89 GLU A CA 1
ATOM 718 C C . GLU A 1 89 ? -7.981 2.025 -12.807 1.00 96.44 89 GLU A C 1
ATOM 720 O O . GLU A 1 89 ? -7.997 1.072 -12.015 1.00 96.44 89 GLU A O 1
ATOM 725 N N . LEU A 1 90 ? -8.901 2.984 -12.800 1.00 96.06 90 LEU A N 1
ATOM 726 C CA . LEU A 1 90 ? -10.096 2.930 -11.972 1.00 96.06 90 LEU A CA 1
ATOM 727 C C . LEU A 1 90 ? -11.145 2.037 -12.633 1.00 96.06 90 LEU A C 1
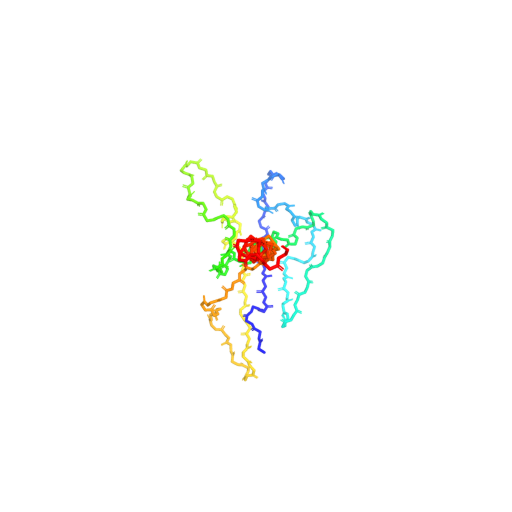ATOM 729 O O . LEU A 1 90 ? -11.159 1.876 -13.852 1.00 96.06 90 LEU A O 1
ATOM 733 N N . GLY A 1 91 ? -12.003 1.435 -11.817 1.00 94.50 91 GLY A N 1
ATOM 734 C CA . GLY A 1 91 ? -13.065 0.568 -12.312 1.00 94.50 91 GLY A CA 1
ATOM 735 C C . GLY A 1 91 ? -14.355 1.316 -12.634 1.00 94.50 91 GLY A C 1
ATOM 736 O O . GLY A 1 91 ? -14.362 2.478 -13.044 1.00 94.50 91 GLY A O 1
ATOM 737 N N . GLU A 1 92 ? -15.468 0.613 -12.458 1.00 93.44 92 GLU A N 1
ATOM 738 C CA . GLU A 1 92 ? -16.796 1.055 -12.870 1.00 93.44 92 GLU A CA 1
ATOM 739 C C . GLU A 1 92 ? -17.808 0.909 -11.724 1.00 93.44 92 GLU A C 1
ATOM 741 O O . GLU A 1 92 ? -17.665 0.082 -10.808 1.00 93.44 92 GLU A O 1
ATOM 746 N N . THR A 1 93 ? -18.841 1.749 -11.763 1.00 89.81 93 THR A N 1
ATOM 747 C CA . THR A 1 93 ? -20.004 1.652 -10.879 1.00 89.81 93 THR A CA 1
ATOM 748 C C . THR A 1 93 ? -20.895 0.476 -11.279 1.00 89.81 93 THR A C 1
ATOM 750 O O . THR A 1 93 ? -20.704 -0.152 -12.316 1.00 89.81 93 THR A O 1
ATOM 753 N N . GLU A 1 94 ? -21.908 0.180 -10.465 1.00 87.44 94 GLU A N 1
ATOM 754 C CA . GLU A 1 94 ? -22.878 -0.897 -10.734 1.00 87.44 94 GLU A CA 1
ATOM 755 C C . GLU A 1 94 ? -23.655 -0.691 -12.042 1.00 87.44 94 GLU A C 1
ATOM 757 O O . GLU A 1 94 ? -24.047 -1.655 -12.686 1.00 87.44 94 GLU A O 1
ATOM 762 N N . ASN A 1 95 ? -23.786 0.563 -12.482 1.00 90.06 95 ASN A N 1
ATOM 763 C CA . ASN A 1 95 ? -24.460 0.936 -13.725 1.00 90.06 95 ASN A CA 1
ATOM 764 C C . ASN A 1 95 ? -23.501 0.979 -14.935 1.00 90.06 95 ASN A C 1
ATOM 766 O O . ASN A 1 95 ? -23.843 1.568 -15.958 1.00 90.06 95 ASN A O 1
ATOM 770 N N . GLY A 1 96 ? -22.273 0.457 -14.807 1.00 87.62 96 GLY A N 1
ATOM 771 C CA . GLY A 1 96 ? -21.256 0.462 -15.870 1.00 87.62 96 GLY A CA 1
ATOM 772 C C . GLY A 1 96 ? -20.610 1.828 -16.135 1.00 87.62 96 GLY A C 1
ATOM 773 O O . GLY A 1 96 ? -19.956 2.030 -17.156 1.00 87.62 96 GLY A O 1
ATOM 774 N N . LYS A 1 97 ? -20.786 2.812 -15.241 1.00 91.75 97 LYS A N 1
ATOM 775 C CA . LYS A 1 97 ? -20.160 4.133 -15.401 1.00 91.75 97 LYS A CA 1
ATOM 776 C C . LYS A 1 97 ? -18.723 4.092 -14.893 1.00 91.75 97 LYS A C 1
ATOM 778 O O . LYS A 1 97 ? -18.494 3.720 -13.745 1.00 91.75 97 LYS A O 1
ATOM 783 N N . LYS A 1 98 ? -17.770 4.567 -15.698 1.00 93.12 98 LYS A N 1
ATOM 784 C CA . LYS A 1 98 ? -16.368 4.714 -15.276 1.00 93.12 98 LYS A CA 1
ATOM 785 C C . LYS A 1 98 ? -16.228 5.614 -14.050 1.00 93.12 98 LYS A C 1
ATOM 787 O O . LYS A 1 98 ? -16.848 6.679 -13.957 1.00 93.12 98 LYS A O 1
ATOM 792 N N . ILE A 1 99 ? -15.397 5.172 -13.116 1.00 93.88 99 ILE A N 1
ATOM 793 C CA . ILE A 1 99 ? -15.031 5.920 -11.919 1.00 93.88 99 ILE A CA 1
ATOM 794 C C . ILE A 1 99 ? -13.868 6.847 -12.269 1.00 93.88 99 ILE A C 1
ATOM 796 O O . ILE A 1 99 ? -12.875 6.424 -12.847 1.00 93.88 99 ILE A O 1
ATOM 800 N N . ASN A 1 100 ? -13.985 8.118 -11.884 1.00 92.31 100 ASN A N 1
ATOM 801 C CA . ASN A 1 100 ? -12.981 9.140 -12.202 1.00 92.31 100 ASN A CA 1
ATOM 802 C C . ASN A 1 100 ? -12.059 9.474 -11.021 1.00 92.31 100 ASN A C 1
ATOM 804 O O . ASN A 1 100 ? -11.011 10.081 -11.218 1.00 92.31 100 ASN A O 1
ATOM 808 N N . LYS A 1 101 ? -12.449 9.114 -9.791 1.00 92.62 101 LYS A N 1
ATOM 809 C CA . LYS A 1 101 ? -11.631 9.311 -8.589 1.00 92.62 101 LYS A CA 1
ATOM 810 C C . LYS A 1 101 ? -11.906 8.247 -7.533 1.00 92.62 101 LYS A C 1
ATOM 812 O O . LYS A 1 101 ? -13.029 7.760 -7.413 1.00 92.62 101 LYS A O 1
ATOM 817 N N . ILE A 1 102 ? -10.885 7.939 -6.739 1.00 93.69 102 ILE A N 1
ATOM 818 C CA . ILE A 1 102 ? -11.033 7.179 -5.496 1.00 93.69 102 ILE A CA 1
ATOM 819 C C . ILE A 1 102 ? -11.803 8.043 -4.472 1.00 93.69 102 ILE A C 1
ATOM 821 O O . ILE A 1 102 ? -11.579 9.257 -4.429 1.00 93.69 102 ILE A O 1
ATOM 825 N N . PRO A 1 103 ? -12.710 7.473 -3.654 1.00 93.00 103 PRO A N 1
ATOM 826 C CA . PRO A 1 103 ? -13.402 8.216 -2.601 1.00 93.00 103 PRO A CA 1
ATOM 827 C C . PRO A 1 103 ? -12.428 8.860 -1.607 1.00 93.00 103 PRO A C 1
ATOM 829 O O . PRO A 1 103 ? -11.483 8.213 -1.161 1.00 93.00 103 PRO A O 1
ATOM 832 N N . GLU A 1 104 ? -12.693 10.104 -1.204 1.00 90.00 104 GLU A N 1
ATOM 833 C CA . GLU A 1 104 ? -11.778 10.925 -0.387 1.00 90.00 104 GLU A CA 1
ATOM 834 C C . GLU A 1 104 ? -11.444 10.315 0.984 1.00 90.00 104 GLU A C 1
ATOM 836 O O . GLU A 1 104 ? -10.341 10.493 1.490 1.00 90.00 104 GLU A O 1
ATOM 841 N N . ASN A 1 105 ? -12.359 9.532 1.559 1.00 92.25 105 ASN A N 1
ATOM 842 C CA . ASN A 1 105 ? -12.169 8.882 2.859 1.00 92.25 105 ASN A CA 1
ATOM 843 C C . ASN A 1 105 ? -11.559 7.472 2.769 1.00 92.25 105 ASN A C 1
ATOM 845 O O . ASN A 1 105 ? -11.547 6.741 3.761 1.00 92.25 105 ASN A O 1
ATOM 849 N N . SER A 1 106 ? -11.054 7.076 1.597 1.00 94.12 106 SER A N 1
ATOM 850 C CA . SER A 1 106 ? -10.380 5.787 1.418 1.00 94.12 106 SER A CA 1
ATOM 851 C C . SER A 1 106 ? -9.100 5.721 2.253 1.00 94.12 106 SER A C 1
ATOM 853 O O . SER A 1 106 ? -8.318 6.675 2.315 1.00 94.12 106 SER A O 1
ATOM 855 N N . ARG A 1 107 ? -8.877 4.577 2.907 1.00 94.06 107 ARG A N 1
ATOM 856 C CA . ARG A 1 107 ? -7.809 4.410 3.895 1.00 94.06 107 ARG A CA 1
ATOM 857 C C . ARG A 1 107 ? -7.025 3.124 3.662 1.00 94.06 107 ARG A C 1
ATOM 859 O O . ARG A 1 107 ? -7.607 2.079 3.388 1.00 94.06 107 ARG A O 1
ATOM 866 N N . TYR A 1 108 ? -5.710 3.216 3.825 1.00 95.06 108 TYR A N 1
ATOM 867 C CA . TYR A 1 108 ? -4.831 2.070 4.012 1.00 95.06 108 TYR A CA 1
ATOM 868 C C . TYR A 1 108 ? -4.761 1.748 5.506 1.00 95.06 108 TYR A C 1
ATOM 870 O O . TYR A 1 108 ? -4.383 2.610 6.296 1.00 95.06 108 TYR A O 1
ATOM 878 N N . ILE A 1 109 ? -5.189 0.541 5.878 1.00 93.88 109 ILE A N 1
ATOM 879 C CA . ILE A 1 109 ? -5.277 0.073 7.265 1.00 93.88 109 ILE A CA 1
ATOM 880 C C . ILE A 1 109 ? -4.261 -1.048 7.454 1.00 93.88 109 ILE A C 1
ATOM 882 O O . ILE A 1 109 ? -4.234 -1.995 6.662 1.00 93.88 109 ILE A O 1
ATOM 886 N N . LYS A 1 110 ? -3.445 -0.948 8.501 1.00 91.94 110 LYS A N 1
ATOM 887 C CA . LYS A 1 110 ? -2.379 -1.912 8.798 1.00 91.94 110 LYS A CA 1
ATOM 888 C C . LYS A 1 110 ? -2.688 -2.747 10.034 1.00 91.94 110 LYS A C 1
ATOM 890 O O . LYS A 1 110 ? -3.457 -2.342 10.904 1.00 91.94 110 LYS A O 1
ATOM 895 N N . SER A 1 111 ? -2.035 -3.904 10.131 1.00 91.44 111 SER A N 1
ATOM 896 C CA . SER A 1 111 ? -2.146 -4.796 11.288 1.00 91.44 111 SER A CA 1
ATOM 897 C C . SER A 1 111 ? -1.781 -4.098 12.592 1.00 91.44 111 SER A C 1
ATOM 899 O O . SER A 1 111 ? -2.461 -4.295 13.592 1.00 91.44 111 SER A O 1
ATOM 901 N N . GLU A 1 112 ? -0.749 -3.258 12.589 1.00 90.62 112 GLU A N 1
ATOM 902 C CA . GLU A 1 112 ? -0.258 -2.580 13.791 1.00 90.62 112 GLU A CA 1
ATOM 903 C C . GLU A 1 112 ? -1.281 -1.576 14.332 1.00 90.62 112 GLU A C 1
ATOM 905 O O . GLU A 1 112 ? -1.427 -1.451 15.544 1.00 90.62 112 GLU A O 1
ATOM 910 N N . GLU A 1 113 ? -2.018 -0.895 13.448 1.00 91.44 113 GLU A N 1
ATOM 911 C CA . GLU A 1 113 ? -3.077 0.043 13.838 1.00 91.44 113 GLU A CA 1
ATOM 912 C C . GLU A 1 113 ? -4.245 -0.700 14.494 1.00 91.44 113 GLU A C 1
ATOM 914 O O . GLU A 1 113 ? -4.729 -0.291 15.546 1.00 91.44 113 GLU A O 1
ATOM 919 N N . ILE A 1 114 ? -4.657 -1.832 13.916 1.00 93.88 114 ILE A N 1
ATOM 920 C CA . ILE A 1 114 ? -5.716 -2.673 14.487 1.00 93.88 114 ILE A CA 1
ATOM 921 C C . ILE A 1 114 ? -5.283 -3.262 15.833 1.00 93.88 114 ILE A C 1
ATOM 923 O O . ILE A 1 114 ? -6.035 -3.207 16.802 1.00 93.88 114 ILE A O 1
ATOM 927 N N . LEU A 1 115 ? -4.058 -3.788 15.917 1.00 95.62 115 LEU A N 1
ATOM 928 C CA . LEU A 1 115 ? -3.510 -4.341 17.157 1.00 95.62 115 LEU A CA 1
ATOM 929 C C . LEU A 1 115 ? -3.397 -3.283 18.258 1.00 95.62 115 LEU A C 1
ATOM 931 O O . LEU A 1 115 ? -3.627 -3.596 19.425 1.00 95.62 115 LEU A O 1
ATOM 935 N N . TYR A 1 116 ? -3.051 -2.044 17.905 1.00 95.38 116 TYR A N 1
ATOM 936 C CA . TYR A 1 116 ? -3.013 -0.937 18.854 1.00 95.38 116 TYR A CA 1
ATOM 937 C C . TYR A 1 116 ? -4.402 -0.634 19.427 1.00 95.38 116 TYR A C 1
ATOM 939 O O . TYR A 1 116 ? -4.545 -0.560 20.646 1.00 95.38 116 TYR A O 1
ATOM 947 N N . GLU A 1 117 ? -5.425 -0.521 18.577 1.00 95.81 117 GLU A N 1
ATOM 948 C CA . GLU A 1 117 ? -6.795 -0.256 19.037 1.00 95.81 117 GLU A CA 1
ATOM 949 C C . GLU A 1 117 ? -7.346 -1.397 19.903 1.00 95.81 117 GLU A C 1
ATOM 951 O O . GLU A 1 117 ? -7.977 -1.136 20.926 1.00 95.81 117 GLU A O 1
ATOM 956 N N . ILE A 1 118 ? -7.046 -2.657 19.565 1.00 96.69 118 ILE A N 1
ATOM 957 C CA . ILE A 1 118 ? -7.412 -3.810 20.404 1.00 96.69 118 ILE A CA 1
ATOM 958 C C . ILE A 1 118 ? -6.768 -3.690 21.790 1.00 96.69 118 ILE A C 1
ATOM 960 O O . ILE A 1 118 ? -7.466 -3.747 22.801 1.00 96.69 118 ILE A O 1
ATOM 964 N N . ARG A 1 119 ? -5.451 -3.456 21.851 1.00 96.31 119 ARG A N 1
ATOM 965 C CA . ARG A 1 119 ? -4.726 -3.332 23.128 1.00 96.31 119 ARG A CA 1
ATOM 966 C C . ARG A 1 119 ? -5.214 -2.166 23.972 1.00 96.31 119 ARG A C 1
ATOM 968 O O . ARG A 1 119 ? -5.240 -2.268 25.192 1.00 96.31 119 ARG A O 1
ATOM 975 N N . LYS A 1 120 ? -5.581 -1.057 23.334 1.00 96.75 120 LYS A N 1
ATOM 976 C CA . LYS A 1 120 ? -6.137 0.107 24.020 1.00 96.75 120 LYS A CA 1
ATOM 977 C C . LYS A 1 120 ? -7.450 -0.247 24.723 1.00 96.75 120 LYS A C 1
ATOM 979 O O . LYS A 1 120 ? -7.589 0.039 25.905 1.00 96.75 120 LYS A O 1
ATOM 984 N N . ILE A 1 121 ? -8.362 -0.934 24.030 1.00 96.88 121 ILE A N 1
ATOM 985 C CA . ILE A 1 121 ? -9.631 -1.402 24.614 1.00 96.88 121 ILE A CA 1
ATOM 986 C C . ILE A 1 121 ? -9.374 -2.368 25.780 1.00 96.88 121 ILE A C 1
ATOM 988 O O . ILE A 1 121 ? -10.005 -2.252 26.830 1.00 96.88 121 ILE A O 1
ATOM 992 N N . GLU A 1 122 ? -8.437 -3.305 25.624 1.00 96.00 122 GLU A N 1
ATOM 993 C CA . GLU A 1 122 ? -8.062 -4.239 26.695 1.00 96.00 122 GLU A CA 1
ATOM 994 C C . GLU A 1 122 ? -7.517 -3.508 27.932 1.00 96.00 122 GLU A C 1
ATOM 996 O O . GLU A 1 122 ? -7.918 -3.814 29.055 1.00 96.00 122 GLU A O 1
ATOM 1001 N N . GLN A 1 123 ? -6.649 -2.511 27.741 1.00 95.81 123 GLN A N 1
ATOM 1002 C CA . GLN A 1 123 ? -6.099 -1.700 28.833 1.00 95.81 123 GLN A CA 1
ATOM 1003 C C . GLN A 1 123 ? -7.171 -0.865 29.539 1.00 95.81 123 GLN A C 1
ATOM 1005 O O . GLN A 1 123 ? -7.183 -0.813 30.771 1.00 95.81 123 GLN A O 1
ATOM 1010 N N . ASP A 1 124 ? -8.085 -0.255 28.784 1.00 95.81 124 ASP A N 1
ATOM 1011 C CA . ASP A 1 124 ? -9.186 0.529 29.343 1.00 95.81 124 ASP A CA 1
ATOM 1012 C C . ASP A 1 124 ? -10.108 -0.352 30.201 1.00 95.81 124 ASP A C 1
ATOM 1014 O O . ASP A 1 124 ? -10.507 0.054 31.294 1.00 95.81 124 ASP A O 1
ATOM 1018 N N . ASN A 1 125 ? -10.390 -1.585 29.767 1.00 95.19 125 ASN A N 1
ATOM 1019 C CA . ASN A 1 125 ? -11.193 -2.535 30.542 1.00 95.19 125 ASN A CA 1
ATOM 1020 C C . ASN A 1 125 ? -10.523 -2.903 31.874 1.00 95.19 125 ASN A C 1
ATOM 1022 O O . ASN A 1 125 ? -11.168 -2.826 32.921 1.00 95.19 125 ASN A O 1
ATOM 1026 N N . VAL A 1 126 ? -9.226 -3.227 31.851 1.00 95.50 126 VAL A N 1
ATOM 1027 C CA . VAL A 1 126 ? -8.452 -3.527 33.071 1.00 95.50 126 VAL A CA 1
ATOM 1028 C C . VAL A 1 126 ? -8.453 -2.328 34.026 1.00 95.50 126 VAL A C 1
ATOM 1030 O O . VAL A 1 126 ? -8.634 -2.486 35.237 1.00 95.50 126 VAL A O 1
ATOM 1033 N N . LEU A 1 127 ? -8.303 -1.111 33.495 1.00 94.56 127 LEU A N 1
ATOM 1034 C CA . LEU A 1 127 ? -8.362 0.109 34.294 1.00 94.56 127 LEU A CA 1
ATOM 1035 C C . LEU A 1 127 ? -9.742 0.289 34.945 1.00 94.56 127 LEU A C 1
ATOM 1037 O O . LEU A 1 127 ? -9.815 0.541 36.149 1.00 94.56 127 LEU A O 1
ATOM 1041 N N . GLN A 1 128 ? -10.833 0.108 34.197 1.00 94.19 128 GLN A N 1
ATOM 1042 C CA . GLN A 1 128 ? -12.197 0.211 34.732 1.00 94.19 128 GLN A CA 1
ATOM 1043 C C . GLN A 1 128 ? -12.476 -0.812 35.840 1.00 94.19 128 GLN A C 1
ATOM 1045 O O . GLN A 1 128 ? -13.096 -0.469 36.849 1.00 94.19 128 GLN A O 1
ATOM 1050 N N . GLU A 1 129 ? -12.009 -2.050 35.687 1.00 93.62 129 GLU A N 1
ATOM 1051 C CA . GLU A 1 129 ? -12.135 -3.081 36.723 1.00 93.62 129 GLU A CA 1
ATOM 1052 C C . GLU A 1 129 ? -11.368 -2.700 37.991 1.00 93.62 129 GLU A C 1
ATOM 1054 O O . GLU A 1 129 ? -11.926 -2.768 39.088 1.00 93.62 129 GLU A O 1
ATOM 1059 N N . SER A 1 130 ? -10.132 -2.211 37.851 1.00 91.88 130 SER A N 1
ATOM 1060 C CA . SER A 1 130 ? -9.337 -1.755 38.998 1.00 91.88 130 SER A CA 1
ATOM 1061 C C . SER A 1 130 ? -9.992 -0.589 39.749 1.00 91.88 130 SER A C 1
ATOM 1063 O O . SER A 1 130 ? -10.006 -0.584 40.981 1.00 91.88 130 SER A O 1
ATOM 1065 N N . ILE A 1 131 ? -10.593 0.366 39.029 1.00 93.69 131 ILE A N 1
ATOM 1066 C CA . ILE A 1 131 ? -11.307 1.501 39.626 1.00 93.69 131 ILE A CA 1
ATOM 1067 C C . ILE A 1 131 ? -12.524 1.000 40.407 1.00 93.69 131 ILE A C 1
ATOM 1069 O O . ILE A 1 131 ? -12.720 1.406 41.551 1.00 93.69 131 ILE A O 1
ATOM 1073 N N . LYS A 1 132 ? -13.313 0.088 39.828 1.00 92.31 132 LYS A N 1
ATOM 1074 C CA . LYS A 1 132 ? -14.475 -0.508 40.506 1.00 92.31 132 LYS A CA 1
ATOM 1075 C C . LYS A 1 132 ? -14.072 -1.277 41.763 1.00 92.31 132 LYS A C 1
ATOM 1077 O O . LYS A 1 132 ? -14.715 -1.108 42.792 1.00 92.31 132 LYS A O 1
ATOM 1082 N N . ALA A 1 133 ? -13.003 -2.070 41.698 1.00 90.00 133 ALA A N 1
ATOM 1083 C CA . ALA A 1 133 ? -12.490 -2.819 42.844 1.00 90.00 133 ALA A CA 1
ATOM 1084 C C . ALA A 1 133 ? -11.937 -1.903 43.951 1.00 90.00 133 ALA A C 1
ATOM 1086 O O . ALA A 1 133 ? -12.100 -2.193 45.133 1.00 90.00 133 ALA A O 1
ATOM 1087 N N . ASN A 1 134 ? -11.284 -0.791 43.596 1.00 91.06 134 ASN A N 1
ATOM 1088 C CA . ASN A 1 134 ? -10.862 0.220 44.571 1.00 91.06 134 ASN A CA 1
ATOM 1089 C C . ASN A 1 134 ? -12.078 0.889 45.230 1.00 91.06 134 ASN A C 1
ATOM 1091 O O . ASN A 1 134 ? -12.135 0.969 46.453 1.00 91.06 134 ASN A O 1
ATOM 1095 N N . LEU A 1 135 ? -13.071 1.300 44.434 1.00 92.06 135 LEU A N 1
ATOM 1096 C CA . LEU A 1 135 ? -14.282 1.938 44.947 1.00 92.06 135 LEU A CA 1
ATOM 1097 C C . LEU A 1 135 ? -15.069 1.000 45.873 1.00 92.06 135 LEU A C 1
ATOM 1099 O O . LEU A 1 135 ? -15.507 1.437 46.930 1.00 92.06 135 LEU A O 1
ATOM 1103 N N . ALA A 1 136 ? -15.211 -0.280 45.508 1.00 89.12 136 ALA A N 1
ATOM 1104 C CA . ALA A 1 136 ? -15.867 -1.300 46.331 1.00 89.12 136 ALA A CA 1
ATOM 1105 C C . ALA A 1 136 ? -15.195 -1.465 47.707 1.00 89.12 136 ALA A C 1
ATOM 1107 O O . ALA A 1 136 ? -15.888 -1.548 48.722 1.00 89.12 136 ALA A O 1
ATOM 1108 N N . ARG A 1 137 ? -13.855 -1.426 47.746 1.00 86.31 137 ARG A N 1
ATOM 1109 C CA . ARG A 1 137 ? -13.080 -1.441 48.995 1.00 86.31 137 ARG A CA 1
ATOM 1110 C C . ARG A 1 137 ? -13.274 -0.175 49.828 1.00 86.31 137 ARG A C 1
ATOM 1112 O O . ARG A 1 137 ? -13.385 -0.269 51.045 1.00 86.31 137 ARG A O 1
ATOM 1119 N N . GLU A 1 138 ? -13.348 0.998 49.202 1.00 85.62 138 GLU A N 1
ATOM 1120 C CA . GLU A 1 138 ? -13.567 2.271 49.911 1.00 85.62 138 GLU A CA 1
ATOM 1121 C C . GLU A 1 138 ? -14.964 2.376 50.538 1.00 85.62 138 GLU A C 1
ATOM 1123 O O . GLU A 1 138 ? -15.109 2.929 51.628 1.00 85.62 138 GLU A O 1
ATOM 1128 N N . ILE A 1 139 ? -15.989 1.825 49.883 1.00 89.69 139 ILE A N 1
ATOM 1129 C CA . ILE A 1 139 ? -17.376 1.831 50.380 1.00 89.69 139 ILE A CA 1
ATOM 1130 C C . ILE A 1 139 ? -17.707 0.648 51.303 1.00 89.69 139 ILE A C 1
ATOM 1132 O O . ILE A 1 139 ? -18.859 0.509 51.713 1.00 89.69 139 ILE A O 1
ATOM 1136 N N . GLY A 1 140 ? -16.718 -0.184 51.652 1.00 75.00 140 GLY A N 1
ATOM 1137 C CA . GLY A 1 140 ? -16.876 -1.291 52.600 1.00 75.00 140 GLY A CA 1
ATOM 1138 C C . GLY A 1 140 ? -17.804 -2.405 52.110 1.00 75.00 140 GLY A C 1
ATOM 1139 O O . GLY A 1 140 ? -18.504 -3.013 52.917 1.00 75.00 140 GLY A O 1
ATOM 1140 N N . LEU A 1 141 ? -17.857 -2.636 50.793 1.00 66.06 141 LEU A N 1
ATOM 1141 C CA . LEU A 1 141 ? -18.639 -3.719 50.180 1.00 66.06 141 LEU A CA 1
ATOM 1142 C C . LEU A 1 141 ? -17.862 -5.046 50.056 1.00 66.06 141 LEU A C 1
ATOM 1144 O O . LEU A 1 141 ? -18.379 -5.985 49.452 1.00 66.06 141 LEU A O 1
ATOM 1148 N N . GLU A 1 142 ? -16.665 -5.134 50.643 1.00 55.06 142 GLU A N 1
ATOM 1149 C CA . GLU A 1 142 ? -15.884 -6.369 50.820 1.00 55.06 142 GLU A CA 1
ATOM 1150 C C . GLU A 1 142 ? -1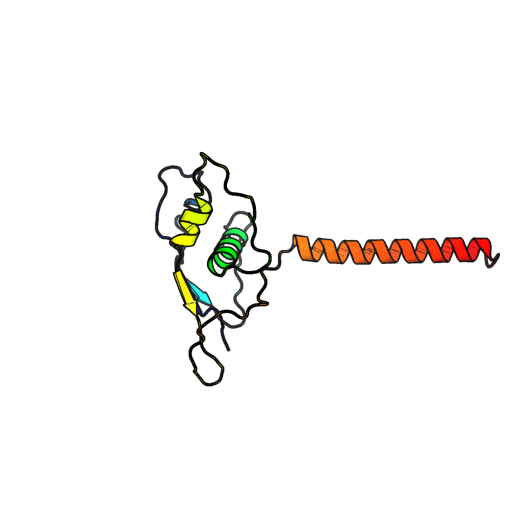5.561 -6.614 52.297 1.00 55.06 142 GLU A C 1
ATOM 1152 O O . GLU A 1 142 ? -15.131 -5.651 52.975 1.00 55.06 142 GLU A O 1
#

pLDDT: mean 87.95, std 9.1, range [55.06, 96.88]

Radius of gyration: 22.07 Å; chains: 1; bounding box: 46×34×68 Å

Foldseek 3Di:
DFFFAKKAFAPDADPDCPDPPRNLCPPPDDSMDGDDPDDDDDDDPSSCPVVVLLLVCVLQVAAPRPPPDPDDPPDDPSSNVRSVRMDTATAADPVRHGDDHDDPNGHDDDPVNVVVVVVVVVVVVVVVVVVVVVVCVVVVVD